Protein AF-A0A939DRD5-F1 (afdb_monomer_lite)

Sequence (124 aa):
MTVLNETKLAMGRKGKRHAELGSASFTSTSIIRESANLATRQGDKWVYQRKPRKCPECGSNKIADILYGLVNYSGAQQDHAAGKIAIGGCDVMDAWEGNLERTWSCAVCGVDLFRKGRSPWGGE

Organism: NCBI:txid751969

Radius of gyration: 26.08 Å; chains: 1; bounding box: 73×41×58 Å

Foldseek 3Di:
DDDDDDDDDDDDDDDDDDDDPDPPPDDDPDPDPPPQAPQDDPDPAGEHQDQHCADPPPRDRLKAFEDEADDPCVVCVVCVVVSNHDHPYHDQPVQDDQQWGQTIAHSPPRGTHTHRHHPPVDDD

pLDDT: mean 74.08, std 19.59, range [39.75, 95.44]

Secondary structure (DSSP, 8-state):
---------------------------------GGG---EEETTEEEESS--SS-TTT--S-EEEEEES---HHHHHHHHHTTSEEEEES-SGGGEETTEEEEEEETTT--EEEEE---TT---

Structure (mmCIF, N/CA/C/O backbone):
data_AF-A0A939DRD5-F1
#
_entry.id   AF-A0A939DRD5-F1
#
loop_
_atom_site.group_PDB
_atom_site.id
_atom_site.type_symbol
_atom_site.label_atom_id
_atom_site.label_alt_id
_atom_site.label_comp_id
_atom_site.label_asym_id
_atom_site.label_entity_id
_atom_site.label_seq_id
_atom_site.pdbx_PDB_ins_code
_atom_site.Cartn_x
_atom_site.Cartn_y
_atom_site.Cartn_z
_atom_site.occupancy
_atom_site.B_iso_or_equiv
_atom_site.auth_seq_id
_atom_site.auth_comp_id
_atom_site.auth_asym_id
_atom_site.auth_atom_id
_atom_site.pdbx_PDB_model_num
ATOM 1 N N . MET A 1 1 ? -62.646 18.604 -2.223 1.00 43.09 1 MET A N 1
ATOM 2 C CA . MET A 1 1 ? -62.950 17.710 -1.088 1.00 43.09 1 MET A CA 1
ATOM 3 C C . MET A 1 1 ? -61.917 17.976 -0.013 1.00 43.09 1 MET A C 1
ATOM 5 O O . MET A 1 1 ? -60.746 17.691 -0.206 1.00 43.09 1 MET A O 1
ATOM 9 N N . THR A 1 2 ? -62.354 18.652 1.039 1.00 46.00 2 THR A N 1
ATOM 10 C CA . THR A 1 2 ? -61.573 19.081 2.201 1.00 46.00 2 THR A CA 1
ATOM 11 C C . THR A 1 2 ? -61.672 17.987 3.252 1.00 46.00 2 THR A C 1
ATOM 13 O O . THR A 1 2 ? -62.793 17.657 3.622 1.00 46.00 2 THR A O 1
ATOM 16 N N . VAL A 1 3 ? -60.558 17.453 3.757 1.00 48.56 3 VAL A N 1
ATOM 17 C CA . VAL A 1 3 ? -60.545 16.776 5.064 1.00 48.56 3 VAL A CA 1
ATOM 18 C C . VAL A 1 3 ? -59.200 17.046 5.736 1.00 48.56 3 VAL A C 1
ATOM 20 O O . VAL A 1 3 ? -58.169 16.493 5.362 1.00 48.56 3 VAL A O 1
ATOM 23 N N . LEU A 1 4 ? -59.237 17.955 6.708 1.00 49.75 4 LEU A N 1
ATOM 24 C CA . LEU A 1 4 ? -58.266 18.073 7.790 1.00 49.75 4 LEU A CA 1
ATOM 25 C C . LEU A 1 4 ? -58.373 16.813 8.654 1.00 49.75 4 LEU A C 1
ATOM 27 O O . LEU A 1 4 ? -59.487 16.406 8.969 1.00 49.75 4 LEU A O 1
ATOM 31 N N . ASN A 1 5 ? -57.251 16.243 9.087 1.00 51.59 5 ASN A N 1
ATOM 32 C CA . ASN A 1 5 ? -57.252 15.316 10.215 1.00 51.59 5 ASN A CA 1
ATOM 33 C C . ASN A 1 5 ? -56.248 15.791 11.260 1.00 51.59 5 ASN A C 1
ATOM 35 O O . ASN A 1 5 ? -55.040 15.600 11.150 1.00 51.59 5 ASN A O 1
ATOM 39 N N . GLU A 1 6 ? -56.810 16.427 12.280 1.00 51.59 6 GLU A N 1
ATOM 40 C CA . GLU A 1 6 ? -56.216 16.578 13.595 1.00 51.59 6 GLU A CA 1
ATOM 41 C C . GLU A 1 6 ? -56.337 15.240 14.338 1.00 51.59 6 GLU A C 1
ATOM 43 O O . GLU A 1 6 ? -57.380 14.588 14.297 1.00 51.59 6 GLU A O 1
ATOM 48 N N . THR A 1 7 ? -55.312 14.842 15.088 1.00 59.12 7 THR A N 1
ATOM 49 C CA . THR A 1 7 ? -55.512 13.940 16.228 1.00 59.12 7 THR A CA 1
ATOM 50 C C . THR A 1 7 ? -54.672 14.390 17.416 1.00 59.12 7 THR A C 1
ATOM 52 O O . THR A 1 7 ? -53.501 14.744 17.315 1.00 59.12 7 THR A O 1
ATOM 55 N N . LYS A 1 8 ? -55.380 14.447 18.540 1.00 48.94 8 LYS A N 1
ATOM 56 C CA . LYS A 1 8 ? -55.071 15.048 19.833 1.00 48.94 8 LYS A CA 1
ATOM 57 C C . LYS A 1 8 ? -54.306 14.096 20.764 1.00 48.94 8 LYS A C 1
ATOM 59 O O . LYS A 1 8 ? -54.521 12.895 20.720 1.00 48.94 8 LYS A O 1
ATOM 64 N N . LEU A 1 9 ? -53.604 14.727 21.715 1.00 47.75 9 LEU A N 1
ATOM 65 C CA . LEU A 1 9 ? -53.379 14.349 23.125 1.00 47.75 9 LEU A CA 1
ATOM 66 C C . LEU A 1 9 ? -52.741 12.986 23.465 1.00 47.75 9 LEU A C 1
ATOM 68 O O . LEU A 1 9 ? -53.356 11.945 23.288 1.00 47.75 9 LEU A O 1
ATOM 72 N N . ALA A 1 10 ? -51.664 13.034 24.261 1.00 51.59 10 ALA A N 1
ATOM 73 C CA . ALA A 1 10 ? -51.733 12.617 25.671 1.00 51.59 10 ALA A CA 1
ATOM 74 C C . ALA A 1 10 ? -50.495 13.067 26.471 1.00 51.59 10 ALA A C 1
ATOM 76 O O . ALA A 1 10 ? -49.352 12.839 26.086 1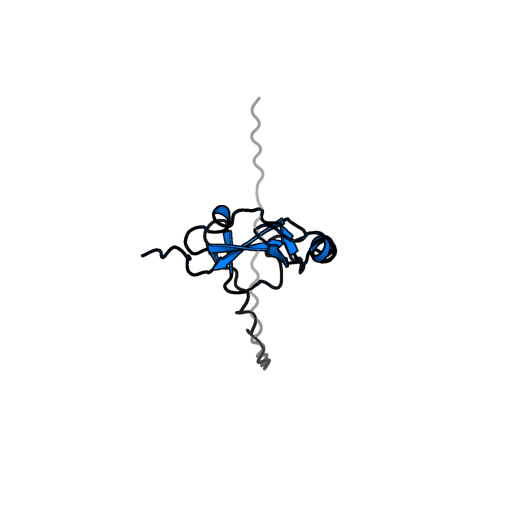.00 51.59 10 ALA A O 1
ATOM 77 N N . MET A 1 11 ? -50.754 13.690 27.621 1.00 41.91 11 MET A N 1
ATOM 78 C CA . MET A 1 11 ? -49.786 13.976 28.680 1.00 41.91 11 MET A CA 1
ATOM 79 C C . MET A 1 11 ? -49.452 12.690 29.458 1.00 41.91 11 MET A C 1
ATOM 81 O O . MET A 1 11 ? -50.346 11.893 29.736 1.00 41.91 11 MET A O 1
ATOM 85 N N . GLY A 1 12 ? -48.200 12.530 29.900 1.00 43.38 12 GLY A N 1
ATOM 86 C CA . GLY A 1 12 ? -47.745 11.415 30.743 1.00 43.38 12 GLY A CA 1
ATOM 87 C C . GLY A 1 12 ? -46.709 11.870 31.776 1.00 43.38 12 GLY A C 1
ATOM 88 O O . GLY A 1 12 ? -45.852 12.690 31.481 1.00 43.38 12 GLY A O 1
ATOM 89 N N . ARG A 1 13 ? -46.847 11.400 33.018 1.00 48.97 13 ARG A N 1
ATOM 90 C CA . ARG A 1 13 ? -46.391 12.028 34.272 1.00 48.97 13 ARG A CA 1
ATOM 91 C C . ARG A 1 13 ? -44.929 11.751 34.672 1.00 48.97 13 ARG A C 1
ATOM 93 O O . ARG A 1 13 ? -44.392 10.680 34.434 1.00 48.97 13 ARG A O 1
ATOM 100 N N . LYS A 1 14 ? -44.389 12.731 35.412 1.00 44.47 14 LYS A N 1
ATOM 101 C CA . LYS A 1 14 ? -43.382 12.697 36.499 1.00 44.47 14 LYS A CA 1
ATOM 102 C C . LYS A 1 14 ? -42.826 11.323 36.922 1.00 44.47 14 LYS A C 1
ATOM 104 O O . LYS A 1 14 ? -43.575 10.458 37.362 1.00 44.47 14 LYS A O 1
ATOM 109 N N . GLY A 1 15 ? -41.498 11.261 37.047 1.00 43.06 15 GLY A N 1
ATOM 110 C CA . GLY A 1 15 ? -40.792 10.273 37.866 1.00 43.06 15 GLY A CA 1
ATOM 111 C C . GLY A 1 15 ? -39.396 10.750 38.278 1.00 43.06 15 GLY A C 1
ATOM 112 O O . GLY A 1 15 ? -38.418 10.431 37.616 1.00 43.06 15 GLY A O 1
ATOM 113 N N . LYS A 1 16 ? -39.302 11.511 39.379 1.00 46.75 16 LYS A N 1
ATOM 114 C CA . LYS A 1 16 ? -38.054 11.693 40.144 1.00 46.75 16 LYS A CA 1
ATOM 115 C C . LYS A 1 16 ? -37.763 10.397 40.896 1.00 46.75 16 LYS A C 1
ATOM 117 O O . LYS A 1 16 ? -38.615 9.996 41.683 1.00 46.75 16 LYS A O 1
ATOM 122 N N . ARG A 1 17 ? -36.562 9.829 40.762 1.00 50.22 17 ARG A N 1
ATOM 123 C CA . ARG A 1 17 ? -35.923 9.026 41.819 1.00 50.22 17 ARG A CA 1
ATOM 124 C C . ARG A 1 17 ? -34.417 9.280 41.813 1.00 50.22 17 ARG A C 1
ATOM 126 O O . ARG A 1 17 ? -33.751 9.064 40.810 1.00 50.22 17 ARG A O 1
ATOM 133 N N . HIS A 1 18 ? -33.946 9.797 42.944 1.00 39.75 18 HIS A N 1
ATOM 134 C CA . HIS A 1 18 ? -32.552 9.810 43.369 1.00 39.75 18 HIS A CA 1
ATOM 135 C C . HIS A 1 18 ? -32.192 8.420 43.906 1.00 39.75 18 HIS A C 1
ATOM 137 O O . HIS A 1 18 ? -33.008 7.850 44.626 1.00 39.75 18 HIS A O 1
ATOM 143 N N . ALA A 1 19 ? -31.000 7.932 43.564 1.00 40.91 19 ALA A N 1
ATOM 144 C CA . ALA A 1 19 ? -30.207 6.854 44.181 1.00 40.91 19 ALA A CA 1
ATOM 145 C C . ALA A 1 19 ? -29.177 6.449 43.108 1.00 40.91 19 ALA A C 1
ATOM 147 O O . ALA A 1 19 ? -29.541 6.361 41.943 1.00 40.91 19 ALA A O 1
ATOM 148 N N . GLU A 1 20 ? -27.889 6.238 43.324 1.00 45.69 20 GLU A N 1
ATOM 149 C CA . GLU A 1 20 ? -27.042 6.135 44.502 1.00 45.69 20 GLU A CA 1
ATOM 150 C C . GLU A 1 20 ? -25.618 6.436 44.005 1.00 45.69 20 GLU A C 1
ATOM 152 O O . GLU A 1 20 ? -25.226 6.018 42.913 1.00 45.69 20 GLU A O 1
ATOM 157 N N . LEU A 1 21 ? -24.843 7.171 44.802 1.00 44.25 21 LEU A N 1
ATOM 158 C CA . LEU A 1 21 ? -23.403 7.327 44.616 1.00 44.25 21 LEU A CA 1
ATOM 159 C C . LEU A 1 21 ? -22.728 6.017 45.035 1.00 44.25 21 LEU A C 1
ATOM 161 O O . LEU A 1 21 ? -22.331 5.847 46.183 1.00 44.25 21 LEU A O 1
ATOM 165 N N . GLY A 1 22 ? -22.628 5.083 44.091 1.00 42.53 22 GLY A N 1
ATOM 166 C CA . GLY A 1 22 ? -21.774 3.907 44.202 1.00 42.53 22 GLY A CA 1
ATOM 167 C C . GLY A 1 22 ? -20.339 4.275 43.843 1.00 42.53 22 GLY A C 1
ATOM 168 O O . GLY A 1 22 ? -19.991 4.393 42.670 1.00 42.53 22 GLY A O 1
ATOM 169 N N . SER A 1 23 ? -19.502 4.459 44.861 1.00 55.00 23 SER A N 1
ATOM 170 C CA . SER A 1 23 ? -18.049 4.558 44.745 1.00 55.00 23 SER A CA 1
ATOM 171 C C . SER A 1 23 ? -17.466 3.222 44.270 1.00 55.00 23 SER A C 1
ATOM 173 O O . SER A 1 23 ? -17.103 2.367 45.077 1.00 55.00 23 SER A O 1
ATOM 175 N N . ALA A 1 24 ? -17.377 3.032 42.957 1.00 44.12 24 ALA A N 1
ATOM 176 C CA . ALA A 1 24 ? -16.571 1.973 42.369 1.00 44.12 24 ALA A CA 1
ATOM 177 C C . ALA A 1 24 ? -15.155 2.504 42.119 1.00 44.12 24 ALA A C 1
ATOM 179 O O . ALA A 1 24 ? -14.846 3.064 41.068 1.00 44.12 24 ALA A O 1
ATOM 180 N N . SER A 1 25 ? -14.285 2.314 43.110 1.00 47.50 25 SER A N 1
ATOM 181 C CA . SER A 1 25 ? -12.838 2.344 42.921 1.00 47.50 25 SER A CA 1
ATOM 182 C C . SER A 1 25 ? -12.443 1.140 42.066 1.00 47.50 25 SER A C 1
ATOM 184 O O . SER A 1 25 ? -12.147 0.071 42.589 1.00 47.50 25 SER A O 1
ATOM 186 N N . PHE A 1 26 ? -12.469 1.301 40.744 1.00 46.84 26 PHE A N 1
ATOM 187 C CA . PHE A 1 26 ? -11.795 0.390 39.825 1.00 46.84 26 PHE A CA 1
ATOM 188 C C . PHE A 1 26 ? -10.472 1.026 39.409 1.00 46.84 26 PHE A C 1
ATOM 190 O O . PHE A 1 26 ? -10.393 1.876 38.524 1.00 46.84 26 PHE A O 1
ATOM 197 N N . THR A 1 27 ? -9.414 0.608 40.092 1.00 56.09 27 THR A N 1
ATOM 198 C CA . THR A 1 27 ? -8.047 0.721 39.606 1.00 56.09 27 THR A CA 1
ATOM 199 C C . THR A 1 27 ? -7.929 -0.106 38.329 1.00 56.09 27 THR A C 1
ATOM 201 O O . THR A 1 27 ? -7.901 -1.331 38.363 1.00 56.09 27 THR A O 1
ATOM 204 N N . SER A 1 28 ? -7.850 0.551 37.175 1.00 47.66 28 SER A N 1
ATOM 205 C CA . SER A 1 28 ? -7.279 -0.093 35.995 1.00 47.66 28 SER A CA 1
ATOM 206 C C . SER A 1 28 ? -6.530 0.926 35.155 1.00 47.66 28 SER A C 1
ATOM 208 O O . SER A 1 28 ? -7.067 1.624 34.297 1.00 47.66 28 SER A O 1
ATOM 210 N N . THR A 1 29 ? -5.241 1.011 35.444 1.00 49.53 29 THR A N 1
ATOM 211 C CA . THR A 1 29 ? -4.201 1.630 34.632 1.00 49.53 29 THR A CA 1
ATOM 212 C C . THR A 1 29 ? -4.125 0.905 33.281 1.00 49.53 29 THR A C 1
ATOM 214 O O . THR A 1 29 ? -3.288 0.033 33.077 1.00 49.53 29 THR A O 1
ATOM 217 N N . SER A 1 30 ? -5.038 1.198 32.350 1.00 48.88 30 SER A N 1
ATOM 218 C CA . SER A 1 30 ? -4.975 0.665 30.973 1.00 48.88 30 SER A CA 1
ATOM 219 C C . SER A 1 30 ? -5.730 1.495 29.915 1.00 48.88 30 SER A C 1
ATOM 221 O O . SER A 1 30 ? -6.043 1.009 28.834 1.00 48.88 30 SER A O 1
ATOM 223 N N . ILE A 1 31 ? -5.957 2.783 30.174 1.00 52.94 31 ILE A N 1
ATOM 224 C CA . ILE A 1 31 ? -6.522 3.777 29.239 1.00 52.94 31 ILE A CA 1
ATOM 225 C C . ILE A 1 31 ? -5.355 4.766 29.008 1.00 52.94 31 ILE A C 1
ATOM 227 O O . ILE A 1 31 ? -4.934 5.392 29.969 1.00 52.94 31 ILE A O 1
ATOM 231 N N . ILE A 1 32 ? -4.640 4.941 27.888 1.00 51.09 32 ILE A N 1
ATOM 232 C CA . ILE A 1 32 ? -4.851 4.781 26.444 1.00 51.09 32 ILE A CA 1
ATOM 233 C C . ILE A 1 32 ? -3.458 4.503 25.829 1.00 51.09 32 ILE A C 1
ATOM 235 O O . ILE A 1 32 ? -2.578 5.359 25.898 1.00 51.09 32 ILE A O 1
ATOM 239 N N . ARG A 1 33 ? -3.220 3.341 25.205 1.00 46.09 33 ARG A N 1
ATOM 240 C CA . ARG A 1 33 ? -2.099 3.148 24.245 1.00 46.09 33 ARG A CA 1
ATOM 241 C C . ARG A 1 33 ? -2.591 3.069 22.791 1.00 46.09 33 ARG A C 1
ATOM 243 O O . ARG A 1 33 ? -1.831 2.732 21.889 1.00 46.09 33 ARG A O 1
ATOM 250 N N . GLU A 1 34 ? -3.844 3.452 22.555 1.00 47.22 34 GLU A N 1
ATOM 251 C CA . GLU A 1 34 ? -4.502 3.502 21.241 1.00 47.22 34 GLU A CA 1
ATOM 252 C C . GLU A 1 34 ? -4.071 4.721 20.392 1.00 47.22 34 GLU A C 1
ATOM 254 O O . GLU A 1 34 ? -4.631 5.000 19.340 1.00 47.22 34 GLU A O 1
ATOM 259 N N . SER A 1 35 ? -3.083 5.502 20.829 1.00 48.16 35 SER A N 1
ATOM 260 C CA . SER A 1 35 ? -2.793 6.820 20.243 1.00 48.16 35 SER A CA 1
ATOM 261 C C . SER A 1 35 ? -1.954 6.776 18.957 1.00 48.16 35 SER A C 1
ATOM 263 O O . SER A 1 35 ? -1.715 7.811 18.343 1.00 48.16 35 SER A O 1
ATOM 265 N N . ALA A 1 36 ? -1.483 5.601 18.527 1.00 49.66 36 ALA A N 1
ATOM 266 C CA . ALA A 1 36 ? -0.598 5.474 17.362 1.00 49.66 36 ALA A CA 1
ATOM 267 C C . ALA A 1 36 ? -1.333 5.331 16.011 1.00 49.66 36 ALA A C 1
ATOM 269 O O . ALA A 1 36 ? -0.676 5.325 14.973 1.00 49.66 36 ALA A O 1
ATOM 270 N N . ASN A 1 37 ? -2.667 5.213 16.019 1.00 52.94 37 ASN A N 1
ATOM 271 C CA . ASN A 1 37 ? -3.500 4.946 14.836 1.00 52.94 37 ASN A CA 1
ATOM 272 C C . ASN A 1 37 ? -4.565 6.024 14.564 1.00 52.94 37 ASN A C 1
ATOM 274 O O . ASN A 1 37 ? -5.462 5.770 13.762 1.00 52.94 37 ASN A O 1
ATOM 278 N N . LEU A 1 38 ? -4.512 7.203 15.203 1.00 56.38 38 LEU A N 1
ATOM 279 C CA . LEU A 1 38 ? -5.490 8.257 14.914 1.00 56.38 38 LEU A CA 1
ATOM 280 C C . LEU A 1 38 ? -5.319 8.754 13.474 1.00 56.38 38 LEU A C 1
ATOM 282 O O . LEU A 1 38 ? -4.463 9.586 13.173 1.00 56.38 38 LEU A O 1
ATOM 286 N N . ALA A 1 39 ? -6.156 8.214 12.593 1.00 60.94 39 ALA A N 1
ATOM 287 C CA . ALA A 1 39 ? -6.403 8.738 11.268 1.00 60.94 39 ALA A CA 1
ATOM 288 C C . ALA A 1 39 ? -6.820 10.198 11.430 1.00 60.94 39 ALA A C 1
ATOM 290 O O . ALA A 1 39 ? -7.858 10.488 12.025 1.00 60.94 39 ALA A O 1
ATOM 291 N N . THR A 1 40 ? -6.010 11.129 10.943 1.00 64.69 40 THR A N 1
ATOM 292 C CA . THR A 1 40 ? -6.469 12.511 10.827 1.00 64.69 40 THR A CA 1
ATOM 293 C C . THR A 1 40 ? -7.121 12.606 9.456 1.00 64.69 40 THR A C 1
ATOM 295 O O . THR A 1 40 ? -6.424 12.478 8.451 1.00 64.69 40 THR A O 1
ATOM 298 N N . ARG A 1 41 ? -8.448 12.774 9.374 1.00 67.38 41 ARG A N 1
ATOM 299 C CA . ARG A 1 41 ? -9.064 13.148 8.091 1.00 67.38 41 ARG A CA 1
ATOM 300 C C . ARG A 1 41 ? -8.582 14.550 7.738 1.00 67.38 41 ARG A C 1
ATOM 302 O O . ARG A 1 41 ? -8.887 15.501 8.452 1.00 67.38 41 ARG A O 1
ATOM 309 N N . GLN A 1 42 ? -7.812 14.673 6.664 1.00 70.12 42 GLN A N 1
ATOM 310 C CA . GLN A 1 42 ? -7.534 15.959 6.028 1.00 70.12 42 GLN A CA 1
ATOM 311 C C . GLN A 1 42 ? -8.450 16.041 4.807 1.00 70.12 42 GLN A C 1
ATOM 313 O O . GLN A 1 42 ? -8.157 15.459 3.765 1.00 70.12 42 GLN A O 1
ATOM 318 N N . GLY A 1 43 ? -9.618 16.666 4.982 1.00 78.50 43 GLY A N 1
ATOM 319 C CA . GLY A 1 43 ? -10.689 16.651 3.982 1.00 78.50 43 GLY A CA 1
ATOM 320 C C . GLY A 1 43 ? -11.271 15.247 3.776 1.00 78.50 43 GLY A C 1
ATOM 321 O O . GLY A 1 43 ? -11.707 14.591 4.730 1.00 78.50 43 GLY A O 1
ATOM 322 N N . ASP A 1 44 ? -11.245 14.775 2.531 1.00 83.19 44 ASP A N 1
ATOM 323 C CA . ASP A 1 44 ? -11.775 13.465 2.121 1.00 83.19 44 ASP A CA 1
ATOM 324 C C . ASP A 1 44 ? -10.737 12.336 2.138 1.00 83.19 44 ASP A C 1
ATOM 326 O O . ASP A 1 44 ? -11.030 11.213 1.737 1.00 83.19 44 ASP A O 1
ATOM 330 N N . LYS A 1 45 ? -9.526 12.605 2.641 1.00 87.56 45 LYS A N 1
ATOM 331 C CA . LYS A 1 45 ? -8.424 11.635 2.668 1.00 87.56 45 LYS A CA 1
ATOM 332 C C . LYS A 1 45 ? -8.129 11.116 4.068 1.00 87.56 45 LYS A C 1
ATOM 334 O O . LYS A 1 45 ? -8.102 11.867 5.048 1.00 87.56 45 LYS A O 1
ATOM 339 N N . TRP A 1 46 ? -7.821 9.823 4.142 1.00 91.75 46 TRP A N 1
ATOM 340 C CA . TRP A 1 46 ? -7.355 9.154 5.353 1.00 91.75 46 TRP A CA 1
ATOM 341 C C . TRP A 1 46 ? -5.836 9.293 5.490 1.00 91.75 46 TRP A C 1
ATOM 343 O O . TRP A 1 46 ? -5.087 8.646 4.759 1.00 91.75 46 TRP A O 1
ATOM 353 N N . VAL A 1 47 ? -5.380 10.131 6.427 1.00 91.75 47 VAL A N 1
ATOM 354 C CA . VAL A 1 47 ? -3.955 10.443 6.612 1.00 91.75 47 VAL A CA 1
ATOM 355 C C . VAL A 1 47 ? -3.410 9.844 7.904 1.00 91.75 47 VAL A C 1
ATOM 357 O O . VAL A 1 47 ? -3.989 10.010 8.982 1.00 91.75 47 VAL A O 1
ATOM 360 N N . TYR A 1 48 ? -2.242 9.208 7.804 1.00 91.88 48 TYR A N 1
ATOM 361 C CA . TYR A 1 48 ? -1.542 8.576 8.916 1.00 91.88 48 TYR A CA 1
ATOM 362 C C . TYR A 1 48 ? -0.048 8.905 8.927 1.00 91.88 48 TYR A C 1
ATOM 364 O O . TYR A 1 48 ? 0.587 9.094 7.897 1.00 91.88 48 TYR A O 1
ATOM 372 N N . GLN A 1 49 ? 0.551 8.906 10.117 1.00 89.56 49 GLN A N 1
ATOM 373 C CA . GLN A 1 49 ? 2.010 8.992 10.276 1.00 89.56 49 GLN A CA 1
ATOM 374 C C . GLN A 1 49 ? 2.705 7.642 10.041 1.00 89.56 49 GLN A C 1
ATOM 376 O O . GLN A 1 49 ? 3.876 7.577 9.677 1.00 89.56 49 GLN A O 1
ATOM 381 N N . ARG A 1 50 ? 1.994 6.541 10.298 1.00 90.88 50 ARG A N 1
ATOM 382 C CA . ARG A 1 50 ? 2.487 5.161 10.216 1.00 90.88 50 ARG A CA 1
ATOM 383 C C . ARG A 1 50 ? 1.417 4.280 9.587 1.00 90.88 50 ARG A C 1
ATOM 385 O O . ARG A 1 50 ? 0.243 4.634 9.624 1.00 90.88 50 ARG A O 1
ATOM 392 N N . LYS A 1 51 ? 1.824 3.121 9.066 1.00 92.19 51 LYS A N 1
ATOM 393 C CA . LYS A 1 51 ? 0.905 2.166 8.441 1.00 92.19 51 LYS A CA 1
ATOM 394 C C . LYS A 1 51 ? -0.198 1.762 9.433 1.00 92.19 51 LYS A C 1
ATOM 396 O O . LYS A 1 51 ? 0.136 1.228 10.499 1.00 92.19 51 LYS A O 1
ATOM 401 N N . PRO A 1 52 ? -1.482 1.990 9.111 1.00 92.81 52 PRO A N 1
ATOM 402 C CA . PRO A 1 52 ? -2.568 1.615 10.000 1.00 92.81 52 PRO A CA 1
ATOM 403 C C . PRO A 1 52 ? -2.701 0.094 10.082 1.00 92.81 52 PRO A C 1
ATOM 405 O O . PRO A 1 52 ? -2.451 -0.637 9.123 1.00 92.81 52 PRO A O 1
ATOM 408 N N . ARG A 1 53 ? -3.119 -0.398 11.251 1.00 92.81 53 ARG A N 1
ATOM 409 C CA . ARG A 1 53 ? -3.369 -1.836 11.470 1.00 92.81 53 ARG A CA 1
ATOM 410 C C . ARG A 1 53 ? -4.719 -2.303 10.923 1.00 92.81 53 ARG A C 1
ATOM 412 O O . ARG A 1 53 ? -4.896 -3.499 10.709 1.00 92.81 53 ARG A O 1
ATOM 419 N N . LYS A 1 54 ? -5.669 -1.380 10.760 1.00 94.19 54 LYS A N 1
ATOM 420 C CA . LYS A 1 54 ? -7.038 -1.644 10.309 1.00 94.19 54 LYS A CA 1
ATOM 421 C C . LYS A 1 54 ? -7.484 -0.572 9.322 1.00 94.19 54 LYS A C 1
ATOM 423 O O . LYS A 1 54 ? -7.103 0.589 9.460 1.00 94.19 54 LYS A O 1
ATOM 428 N N . CYS A 1 55 ? -8.301 -0.972 8.358 1.00 92.88 55 CYS A N 1
ATOM 429 C CA . CYS A 1 55 ? -8.932 -0.077 7.403 1.00 92.88 55 CYS A CA 1
ATOM 430 C C . CYS A 1 55 ? -10.029 0.747 8.100 1.00 92.88 55 CYS A C 1
ATOM 432 O O . CYS A 1 55 ? -10.867 0.148 8.779 1.00 92.88 55 CYS A O 1
ATOM 434 N N . PRO A 1 56 ? -10.064 2.079 7.924 1.00 90.69 56 PRO A N 1
ATOM 435 C CA . PRO A 1 56 ? -11.109 2.923 8.502 1.00 90.69 56 PRO A CA 1
ATOM 436 C C . PRO A 1 56 ? -12.484 2.732 7.838 1.00 90.69 56 PRO A C 1
ATOM 438 O O . PRO A 1 56 ? -13.491 2.928 8.504 1.00 90.69 56 PRO A O 1
ATOM 441 N N . GLU A 1 57 ? -12.532 2.315 6.567 1.00 91.50 57 GLU A N 1
ATOM 442 C CA . GLU A 1 57 ? -13.787 2.127 5.818 1.00 91.50 57 GLU A CA 1
ATOM 443 C C . GLU A 1 57 ? -14.456 0.778 6.108 1.00 91.50 57 GLU A C 1
ATOM 445 O O . GLU A 1 57 ? -15.634 0.711 6.437 1.00 91.50 57 GLU A O 1
ATOM 450 N N . CYS A 1 58 ? -13.706 -0.325 5.994 1.00 92.94 58 CYS A N 1
ATOM 451 C CA . CYS A 1 58 ? -14.270 -1.679 6.093 1.00 92.94 58 CYS A CA 1
ATOM 452 C C . CYS A 1 58 ? -13.841 -2.460 7.346 1.00 92.94 58 CYS A C 1
ATOM 454 O O . CYS A 1 58 ? -14.275 -3.593 7.541 1.00 92.94 58 CYS A O 1
ATOM 456 N N . GLY A 1 59 ? -12.940 -1.920 8.173 1.00 92.62 59 GLY A N 1
ATOM 457 C CA . GLY A 1 59 ? -12.436 -2.594 9.378 1.00 92.62 59 GLY A CA 1
ATOM 458 C C . GLY A 1 59 ? -11.454 -3.752 9.136 1.00 92.62 59 GLY A C 1
ATOM 459 O O . GLY A 1 59 ? -10.942 -4.326 10.099 1.00 92.62 59 GLY A O 1
ATOM 460 N N . SER A 1 60 ? -11.151 -4.091 7.877 1.00 93.69 60 SER A N 1
ATOM 461 C CA . SER A 1 60 ? -10.208 -5.159 7.514 1.00 93.69 60 SER A CA 1
ATOM 462 C C . SER A 1 60 ? -8.790 -4.892 8.030 1.00 93.69 60 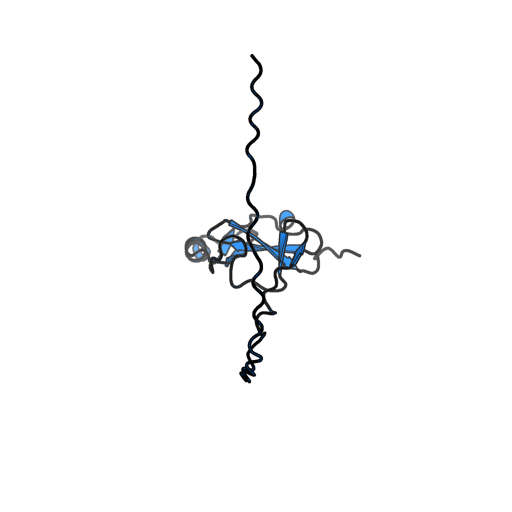SER A C 1
ATOM 464 O O . SER A 1 60 ? -8.332 -3.752 8.073 1.00 93.69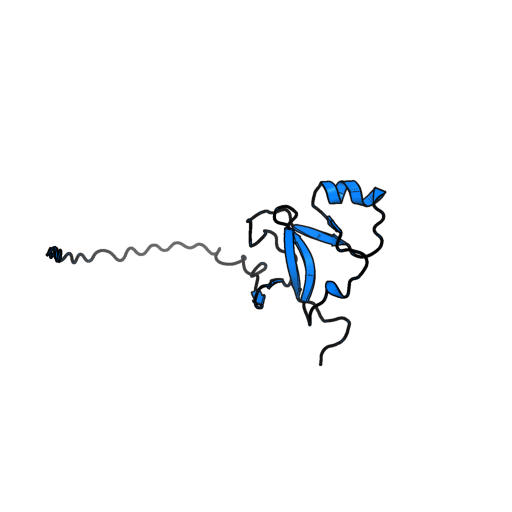 60 SER A O 1
ATOM 466 N N . ASN A 1 61 ? -8.057 -5.954 8.366 1.00 93.94 61 ASN A N 1
ATOM 467 C CA . ASN A 1 61 ? -6.637 -5.912 8.733 1.00 93.94 61 ASN A CA 1
ATOM 468 C C . ASN A 1 61 ? -5.686 -6.090 7.530 1.00 93.94 61 ASN A C 1
ATOM 470 O O . ASN A 1 61 ? -4.467 -6.093 7.704 1.00 93.94 61 ASN A O 1
ATOM 474 N N . LYS A 1 62 ? -6.224 -6.243 6.313 1.00 93.88 62 LYS A N 1
ATOM 475 C CA . LYS A 1 62 ? -5.443 -6.415 5.081 1.00 93.88 62 LYS A CA 1
ATOM 476 C C . LYS A 1 62 ? -5.123 -5.063 4.442 1.00 93.88 62 LYS A C 1
ATOM 478 O O . LYS A 1 62 ? -5.851 -4.589 3.567 1.00 93.88 62 LYS A O 1
ATOM 483 N N . ILE A 1 63 ? -4.048 -4.436 4.916 1.00 95.44 63 ILE A N 1
ATOM 484 C CA . ILE A 1 63 ? -3.514 -3.185 4.361 1.00 95.44 63 ILE A CA 1
ATOM 485 C C . ILE A 1 63 ? -2.255 -3.489 3.546 1.00 95.44 63 ILE A C 1
ATOM 487 O O . ILE A 1 63 ? -1.224 -3.877 4.104 1.00 95.44 63 ILE A O 1
ATOM 491 N N . ALA A 1 64 ? -2.353 -3.298 2.235 1.00 95.25 64 ALA A N 1
ATOM 492 C CA . ALA A 1 64 ? -1.288 -3.535 1.279 1.00 95.25 64 ALA A CA 1
ATOM 493 C C . ALA A 1 64 ? -0.363 -2.316 1.152 1.00 95.25 64 ALA A C 1
ATOM 495 O O . ALA A 1 64 ? -0.819 -1.174 1.250 1.00 95.25 64 ALA A O 1
ATOM 496 N N . ASP A 1 65 ? 0.930 -2.557 0.931 1.00 94.12 65 ASP A N 1
ATOM 497 C CA . ASP A 1 65 ? 1.872 -1.512 0.515 1.00 94.12 65 ASP A CA 1
ATOM 498 C C . ASP A 1 65 ? 1.757 -1.284 -0.991 1.00 94.12 65 ASP A C 1
ATOM 500 O O . ASP A 1 65 ? 1.734 -2.240 -1.768 1.00 94.12 65 ASP A O 1
ATOM 504 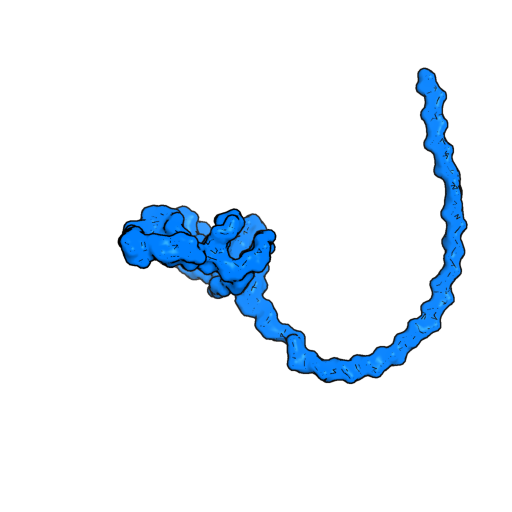N N . ILE A 1 66 ? 1.665 -0.026 -1.413 1.00 92.81 66 ILE A N 1
ATOM 505 C CA . ILE A 1 66 ? 1.604 0.295 -2.834 1.00 92.81 66 ILE A CA 1
ATOM 506 C C . ILE A 1 66 ? 3.029 0.328 -3.382 1.00 92.81 66 ILE A C 1
ATOM 508 O O . ILE A 1 66 ? 3.869 1.100 -2.922 1.00 92.81 66 ILE A O 1
ATOM 512 N N . LEU A 1 67 ? 3.294 -0.519 -4.371 1.00 90.94 67 LEU A N 1
ATOM 513 C CA . LEU A 1 67 ? 4.527 -0.511 -5.142 1.00 90.94 67 LEU A CA 1
ATOM 514 C C . LEU A 1 67 ? 4.299 0.252 -6.442 1.00 90.94 67 LEU A C 1
ATOM 516 O O . LEU A 1 67 ? 3.409 -0.086 -7.225 1.00 90.94 67 LEU A O 1
ATOM 520 N N . TYR A 1 68 ? 5.134 1.259 -6.661 1.00 89.31 68 TYR A N 1
ATOM 521 C CA . TYR A 1 68 ? 5.178 2.036 -7.893 1.00 89.31 68 TYR A CA 1
ATOM 522 C C . TYR A 1 68 ? 6.402 1.651 -8.728 1.00 89.31 68 TYR A C 1
ATOM 524 O O . TYR A 1 68 ? 7.394 1.134 -8.207 1.00 89.31 68 TYR A O 1
ATOM 532 N N . GLY A 1 69 ? 6.332 1.935 -10.025 1.00 88.00 69 GLY A N 1
ATOM 533 C CA . GLY A 1 69 ? 7.385 1.663 -10.994 1.00 88.00 69 GLY A CA 1
ATOM 534 C C . GLY A 1 69 ? 7.280 0.279 -11.634 1.00 88.00 69 GLY A C 1
ATOM 535 O O . GLY A 1 69 ? 6.228 -0.365 -11.639 1.00 88.00 69 GLY A O 1
ATOM 536 N N . LEU A 1 70 ? 8.392 -0.180 -12.210 1.00 86.62 70 LEU A N 1
ATOM 537 C CA . LEU A 1 70 ? 8.461 -1.474 -12.883 1.00 86.62 70 LEU A CA 1
ATOM 538 C C . LEU A 1 70 ? 8.705 -2.589 -11.861 1.00 86.62 70 LEU A C 1
ATOM 540 O O . LEU A 1 70 ? 9.840 -2.899 -11.497 1.00 86.62 70 LEU A O 1
ATOM 544 N N . VAL A 1 71 ? 7.620 -3.193 -11.388 1.00 85.00 71 VAL A N 1
ATOM 545 C CA . VAL A 1 71 ? 7.684 -4.314 -10.448 1.00 85.00 71 VAL A CA 1
ATOM 546 C C . VAL A 1 71 ? 8.040 -5.596 -11.201 1.00 85.00 71 VAL A C 1
ATOM 548 O O . VAL A 1 71 ? 7.394 -5.946 -12.189 1.00 85.00 71 VAL A O 1
ATOM 551 N N . ASN A 1 72 ? 9.030 -6.345 -10.707 1.00 87.88 72 ASN A N 1
ATOM 552 C CA . ASN A 1 72 ? 9.269 -7.707 -11.179 1.00 87.88 72 ASN A CA 1
ATOM 553 C C . ASN A 1 72 ? 8.111 -8.614 -10.732 1.00 87.88 72 ASN A C 1
ATOM 555 O O . ASN A 1 72 ? 8.108 -9.146 -9.618 1.00 87.88 72 ASN A O 1
ATOM 559 N N . TYR A 1 73 ? 7.110 -8.765 -11.600 1.00 83.25 73 TYR A N 1
ATOM 560 C CA . TYR A 1 73 ? 5.861 -9.434 -11.250 1.00 83.25 73 TYR A CA 1
ATOM 561 C C . TYR A 1 73 ? 6.062 -10.892 -10.830 1.00 83.25 73 TYR A C 1
ATOM 563 O O . TYR A 1 73 ? 5.365 -11.348 -9.932 1.00 83.25 73 TYR A O 1
ATOM 571 N N . SER A 1 74 ? 7.047 -11.609 -11.382 1.00 87.31 74 SER A N 1
ATOM 572 C CA . SER A 1 74 ? 7.274 -13.017 -11.021 1.00 87.31 74 SER A CA 1
ATOM 573 C C . SER A 1 74 ? 7.629 -13.201 -9.540 1.00 87.31 74 SER A C 1
ATOM 575 O O . SER A 1 74 ? 7.185 -14.165 -8.923 1.00 87.31 74 SER A O 1
ATOM 577 N N . GLY A 1 75 ? 8.358 -12.253 -8.942 1.00 87.81 75 GLY A N 1
ATOM 578 C CA . GLY A 1 75 ? 8.643 -12.244 -7.502 1.00 87.81 75 GLY A CA 1
ATOM 579 C C . GLY A 1 75 ? 7.509 -11.663 -6.652 1.00 87.81 75 GLY A C 1
ATOM 580 O O . GLY A 1 75 ? 7.349 -12.038 -5.496 1.00 87.81 75 GLY A O 1
ATOM 581 N N . ALA A 1 76 ? 6.704 -10.765 -7.221 1.00 86.19 76 ALA A N 1
ATOM 582 C CA . ALA A 1 76 ? 5.656 -10.027 -6.517 1.00 86.19 76 ALA A CA 1
ATOM 583 C C . ALA A 1 76 ? 4.271 -10.706 -6.571 1.00 86.19 76 ALA A C 1
ATOM 585 O O . ALA A 1 76 ? 3.384 -10.380 -5.785 1.00 86.19 76 ALA A O 1
ATOM 586 N N . GLN A 1 77 ? 4.057 -11.665 -7.474 1.00 89.88 77 GLN A N 1
ATOM 587 C CA . GLN A 1 77 ? 2.740 -12.238 -7.760 1.00 89.88 77 GLN A CA 1
ATOM 588 C C . GLN A 1 77 ? 2.075 -12.872 -6.532 1.00 89.88 77 GLN A C 1
ATOM 590 O O . GLN A 1 77 ? 0.880 -12.677 -6.312 1.00 89.88 77 GLN A O 1
ATOM 595 N N . GLN A 1 78 ? 2.837 -13.604 -5.715 1.00 90.31 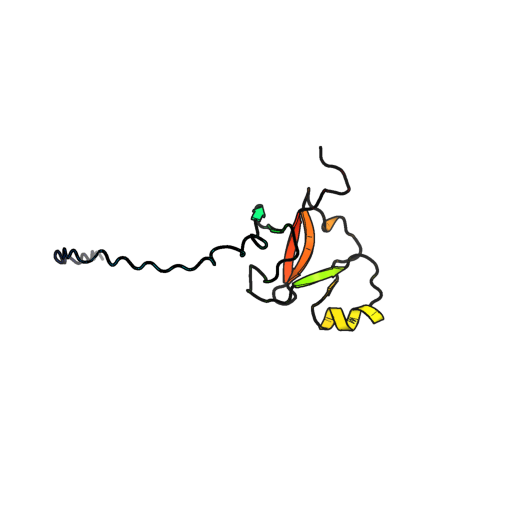78 GLN A N 1
ATOM 596 C CA . GLN A 1 78 ? 2.306 -14.242 -4.506 1.00 90.31 78 GLN A CA 1
ATOM 597 C C . GLN A 1 78 ? 1.873 -13.209 -3.463 1.00 90.31 78 GLN A C 1
ATOM 599 O O . GLN A 1 78 ? 0.797 -13.331 -2.880 1.00 90.31 78 GLN A O 1
ATOM 604 N N . ASP A 1 79 ? 2.677 -12.168 -3.254 1.00 89.69 79 ASP A N 1
ATOM 605 C CA . ASP A 1 79 ? 2.369 -11.111 -2.292 1.00 89.69 79 ASP A CA 1
ATOM 606 C C . ASP A 1 79 ? 1.219 -10.219 -2.766 1.00 89.69 79 ASP A C 1
ATOM 608 O O . ASP A 1 79 ? 0.411 -9.770 -1.949 1.00 89.69 79 ASP A O 1
ATOM 612 N N . HIS A 1 80 ? 1.097 -10.015 -4.079 1.00 90.00 80 HIS A N 1
ATOM 613 C CA . HIS A 1 80 ? -0.040 -9.331 -4.684 1.00 90.00 80 HIS A CA 1
ATOM 614 C C . HIS A 1 80 ? -1.327 -10.144 -4.508 1.00 90.00 80 HIS A C 1
ATOM 616 O O . HIS A 1 80 ? -2.323 -9.628 -4.007 1.00 90.00 80 HIS A O 1
ATOM 622 N N . ALA A 1 81 ? -1.295 -11.444 -4.818 1.00 88.50 81 ALA A N 1
ATOM 623 C CA . ALA A 1 81 ? -2.433 -12.342 -4.613 1.00 88.50 81 ALA A CA 1
ATOM 624 C C . ALA A 1 81 ? -2.829 -12.464 -3.129 1.00 88.50 81 ALA A C 1
ATOM 626 O O . ALA A 1 81 ? -4.009 -12.575 -2.801 1.00 88.50 81 ALA A O 1
ATOM 627 N N . ALA A 1 82 ? -1.856 -12.398 -2.216 1.00 90.62 82 ALA A N 1
ATOM 628 C CA . ALA A 1 82 ? -2.095 -12.388 -0.776 1.00 90.62 82 ALA A CA 1
ATOM 629 C C . ALA A 1 82 ? -2.626 -11.039 -0.244 1.00 90.62 82 ALA A C 1
ATOM 631 O O . ALA A 1 82 ? -3.026 -10.961 0.921 1.00 90.62 82 ALA A O 1
ATOM 632 N N . GLY A 1 83 ? -2.628 -9.979 -1.062 1.00 89.88 83 GLY A N 1
ATOM 633 C CA . GLY A 1 83 ? -3.031 -8.631 -0.661 1.00 89.88 83 GLY A CA 1
ATOM 634 C C . GLY A 1 83 ? -2.034 -7.942 0.274 1.00 89.88 83 GLY A C 1
ATOM 635 O O . GLY A 1 83 ? -2.428 -7.083 1.063 1.00 89.88 83 GLY A O 1
ATOM 636 N N . LYS A 1 84 ? -0.754 -8.336 0.238 1.00 91.06 84 LYS A N 1
ATOM 637 C CA . LYS A 1 84 ? 0.324 -7.648 0.968 1.00 91.06 84 LYS A CA 1
ATOM 638 C C . LYS A 1 84 ? 0.839 -6.430 0.209 1.00 91.06 84 LYS A C 1
ATOM 640 O O . LYS A 1 84 ? 1.272 -5.470 0.842 1.00 91.06 84 LYS A O 1
ATOM 645 N N . ILE A 1 85 ? 0.774 -6.473 -1.119 1.00 92.69 85 ILE A N 1
ATOM 646 C CA . ILE A 1 85 ? 1.182 -5.382 -2.003 1.00 92.69 85 ILE A CA 1
ATOM 647 C C . ILE A 1 85 ? 0.077 -5.056 -3.009 1.00 92.69 85 ILE A C 1
ATOM 649 O O . ILE A 1 85 ? -0.667 -5.940 -3.430 1.00 92.69 85 ILE A O 1
ATOM 653 N N . ALA A 1 86 ? -0.014 -3.789 -3.390 1.00 91.81 86 ALA A N 1
ATOM 654 C CA . ALA A 1 86 ? -0.863 -3.285 -4.462 1.00 91.81 86 ALA A CA 1
ATOM 655 C C . ALA A 1 86 ? 0.025 -2.610 -5.514 1.00 91.81 86 ALA A C 1
ATOM 657 O O . ALA A 1 86 ? 1.054 -2.033 -5.170 1.00 91.81 86 ALA A O 1
ATOM 658 N N . ILE A 1 87 ? -0.341 -2.683 -6.792 1.00 90.50 87 ILE A N 1
ATOM 659 C CA . ILE A 1 87 ? 0.443 -2.063 -7.869 1.00 90.50 87 ILE A CA 1
ATOM 660 C C . ILE A 1 87 ? -0.133 -0.674 -8.148 1.00 90.50 87 ILE A C 1
ATOM 662 O O . ILE A 1 87 ? -1.278 -0.551 -8.575 1.00 90.50 87 ILE A O 1
ATOM 666 N N . GLY A 1 88 ? 0.657 0.364 -7.874 1.00 85.38 88 GLY A N 1
ATOM 667 C CA . GLY A 1 88 ? 0.248 1.767 -7.970 1.00 85.38 88 GLY A CA 1
ATOM 668 C C . GLY A 1 88 ? 0.388 2.387 -9.360 1.00 85.38 88 GLY A C 1
ATOM 669 O O . GLY A 1 88 ? -0.123 3.479 -9.581 1.00 85.38 88 GLY A O 1
ATOM 670 N N . GLY A 1 89 ? 1.051 1.696 -10.293 1.00 85.75 89 GLY A N 1
ATOM 671 C CA . GLY A 1 89 ? 1.372 2.202 -11.631 1.00 85.75 89 GLY A CA 1
ATOM 672 C C . GLY A 1 89 ? 2.850 2.566 -11.782 1.00 85.75 89 GLY A C 1
ATOM 673 O O . GLY A 1 89 ? 3.669 2.252 -10.920 1.00 85.75 89 GLY A O 1
ATOM 674 N N . CYS A 1 90 ? 3.205 3.192 -12.906 1.00 81.00 90 CYS A N 1
ATOM 675 C CA . CYS A 1 90 ? 4.595 3.539 -13.221 1.00 81.00 90 CYS A CA 1
ATOM 676 C C . CYS A 1 90 ? 5.046 4.856 -12.574 1.00 81.00 90 CYS A C 1
ATOM 678 O O . CYS A 1 90 ? 6.225 4.997 -12.258 1.00 81.00 90 CYS A O 1
ATOM 680 N N . ASP A 1 91 ? 4.124 5.803 -12.397 1.00 77.25 91 ASP A N 1
ATOM 681 C CA . ASP A 1 91 ? 4.435 7.149 -11.929 1.00 77.25 91 ASP A CA 1
ATOM 682 C C . ASP A 1 91 ? 4.055 7.329 -10.453 1.00 77.25 91 ASP A C 1
ATOM 684 O O . ASP A 1 91 ? 3.010 6.870 -9.994 1.00 77.25 91 ASP A O 1
ATOM 688 N N . VAL A 1 92 ? 4.942 7.990 -9.715 1.00 79.31 92 VAL A N 1
ATOM 689 C CA . VAL A 1 92 ? 4.767 8.365 -8.310 1.00 79.31 92 VAL A CA 1
ATOM 690 C C . VAL A 1 92 ? 4.219 9.791 -8.209 1.00 79.31 92 VAL A C 1
ATOM 692 O 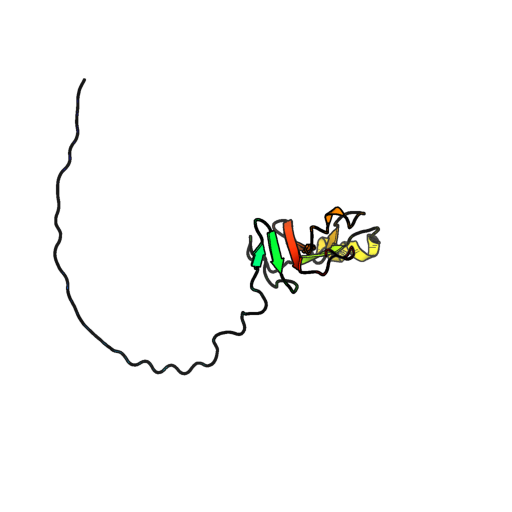O . VAL A 1 92 ? 3.751 10.171 -7.145 1.00 79.31 92 VAL A O 1
ATOM 695 N N . MET A 1 93 ? 4.222 10.585 -9.286 1.00 71.69 93 MET A N 1
ATOM 696 C CA . MET A 1 93 ? 3.729 11.967 -9.262 1.00 71.69 93 MET A CA 1
ATOM 697 C C . MET A 1 93 ? 2.277 12.053 -8.776 1.00 71.69 93 MET A C 1
ATOM 699 O O . MET A 1 93 ? 1.989 12.841 -7.879 1.00 71.69 93 MET A O 1
ATOM 703 N N . ASP A 1 94 ? 1.405 11.156 -9.240 1.00 70.75 94 ASP A N 1
ATOM 704 C CA . ASP A 1 94 ? 0.007 11.072 -8.783 1.00 70.75 94 ASP A CA 1
ATOM 705 C C . ASP A 1 94 ? -0.135 10.493 -7.364 1.00 70.75 94 ASP A C 1
ATOM 707 O O . ASP A 1 94 ? -1.203 10.547 -6.749 1.00 70.75 94 ASP A O 1
ATOM 711 N N . ALA A 1 95 ? 0.939 9.919 -6.817 1.00 75.50 95 ALA A N 1
ATOM 712 C CA . ALA A 1 95 ? 0.973 9.435 -5.447 1.00 75.50 95 ALA A CA 1
ATOM 713 C C . ALA A 1 95 ? 1.235 10.562 -4.440 1.00 75.50 95 ALA A C 1
ATOM 715 O O . ALA A 1 95 ? 1.037 10.330 -3.249 1.00 75.50 95 ALA A O 1
ATOM 716 N N . TRP A 1 96 ? 1.661 11.757 -4.867 1.00 81.62 96 TRP A N 1
ATOM 717 C CA . TRP A 1 96 ? 1.934 12.881 -3.970 1.00 81.62 96 TRP A CA 1
ATOM 718 C C . TRP A 1 96 ? 0.945 14.026 -4.173 1.00 81.62 96 TRP A C 1
ATOM 720 O O . TRP A 1 96 ? 0.794 14.556 -5.266 1.00 81.62 96 TRP A O 1
ATOM 730 N N . GLU A 1 97 ? 0.331 14.479 -3.084 1.00 81.31 97 GLU A N 1
ATOM 731 C CA . GLU A 1 97 ? -0.450 15.715 -3.070 1.00 81.31 97 GLU A CA 1
ATOM 732 C C . GLU A 1 97 ? -0.057 16.551 -1.852 1.00 81.31 97 GLU A C 1
ATOM 734 O O . GLU A 1 97 ? -0.318 16.185 -0.701 1.00 81.31 97 GLU A O 1
ATOM 739 N N . GLY A 1 98 ? 0.632 17.667 -2.095 1.00 83.88 98 GLY A N 1
ATOM 740 C CA . GLY A 1 98 ? 1.237 18.467 -1.033 1.00 83.88 98 GLY A CA 1
ATOM 741 C C . GLY A 1 98 ? 2.204 17.630 -0.188 1.00 83.88 98 GLY A C 1
ATOM 742 O O . GLY A 1 98 ? 3.200 17.122 -0.689 1.00 83.88 98 GLY A O 1
ATOM 743 N N . ASN A 1 99 ? 1.894 17.472 1.102 1.00 84.50 99 ASN A N 1
ATOM 744 C CA . ASN A 1 99 ? 2.681 16.681 2.061 1.00 84.50 99 ASN A CA 1
ATOM 745 C C . ASN A 1 99 ? 2.103 15.272 2.313 1.00 84.50 99 ASN A C 1
ATOM 747 O O . ASN A 1 99 ? 2.390 14.652 3.343 1.00 84.50 99 ASN A O 1
ATOM 751 N N . LEU A 1 100 ? 1.250 14.778 1.415 1.00 85.81 100 LEU A N 1
ATOM 752 C CA . LEU A 1 100 ? 0.598 13.475 1.524 1.00 85.81 100 LEU A CA 1
ATOM 753 C C . LEU A 1 100 ? 1.083 12.538 0.426 1.00 85.81 100 LEU A C 1
ATOM 755 O O . LEU A 1 100 ? 1.068 12.900 -0.743 1.00 85.81 100 LEU A O 1
ATOM 759 N N . GLU A 1 101 ? 1.452 11.324 0.817 1.00 89.38 101 GLU A N 1
ATOM 760 C CA . GLU A 1 101 ? 1.924 10.273 -0.080 1.00 89.38 101 GLU A CA 1
ATOM 761 C C . GLU A 1 101 ? 0.965 9.079 -0.037 1.00 89.38 101 GLU A C 1
ATOM 763 O O . GLU A 1 101 ? 0.692 8.529 1.030 1.00 89.38 101 GLU A O 1
ATOM 768 N N . ARG A 1 102 ? 0.456 8.640 -1.186 1.00 91.62 102 ARG A N 1
ATOM 769 C CA . ARG A 1 102 ? -0.391 7.455 -1.338 1.00 91.62 102 ARG A CA 1
ATOM 770 C C . ARG A 1 102 ? 0.466 6.194 -1.211 1.00 91.62 102 ARG A C 1
ATOM 772 O O . ARG A 1 102 ? 0.890 5.604 -2.202 1.00 91.62 102 ARG A O 1
ATOM 779 N N . THR A 1 103 ? 0.748 5.793 0.025 1.00 92.94 103 THR A N 1
ATOM 780 C CA . THR A 1 103 ? 1.668 4.685 0.335 1.00 92.94 103 THR A CA 1
ATOM 781 C C . THR A 1 103 ? 0.955 3.347 0.528 1.00 92.94 103 THR A C 1
ATOM 783 O O . THR A 1 103 ? 1.556 2.295 0.311 1.00 92.94 103 THR A O 1
ATOM 786 N N . TRP A 1 104 ? -0.312 3.354 0.950 1.00 95.38 104 TRP A N 1
ATOM 787 C CA . TRP A 1 104 ? -1.035 2.132 1.302 1.00 95.38 104 TRP A CA 1
ATOM 788 C C . TRP A 1 104 ? -2.424 2.085 0.672 1.00 95.38 104 TRP A C 1
ATOM 790 O O . TRP A 1 104 ? -3.058 3.116 0.464 1.00 95.38 104 TRP A O 1
ATOM 800 N N . SER A 1 105 ? -2.919 0.872 0.435 1.00 95.25 105 SER A N 1
ATOM 801 C CA . SER A 1 105 ? -4.294 0.630 -0.010 1.00 95.25 105 SER A CA 1
ATOM 802 C C . SER A 1 105 ? -4.893 -0.561 0.735 1.00 95.25 105 SER A C 1
ATOM 804 O O . SER A 1 105 ? -4.190 -1.500 1.118 1.00 95.25 105 SER A O 1
ATOM 806 N N . CYS A 1 106 ? -6.199 -0.537 0.991 1.00 95.31 106 CYS A N 1
ATOM 807 C CA . CYS A 1 106 ? -6.874 -1.701 1.549 1.00 95.31 106 CYS A CA 1
ATOM 808 C C . CYS A 1 106 ? -7.080 -2.768 0.470 1.00 95.31 106 CYS A C 1
ATOM 810 O O . CYS A 1 106 ? -7.782 -2.536 -0.506 1.00 95.31 106 CYS A O 1
ATOM 812 N N . ALA A 1 107 ? -6.589 -3.986 0.703 1.00 94.56 107 ALA A N 1
ATOM 813 C CA . ALA A 1 107 ? -6.753 -5.092 -0.245 1.00 94.56 107 ALA A CA 1
ATOM 814 C C . ALA A 1 107 ? -8.204 -5.609 -0.367 1.00 94.56 107 ALA A C 1
ATOM 816 O O . ALA A 1 107 ? -8.468 -6.494 -1.173 1.00 94.56 107 ALA A O 1
ATOM 817 N N . VAL A 1 108 ? -9.132 -5.120 0.468 1.00 94.62 108 VAL A N 1
ATOM 818 C CA . VAL A 1 108 ? -10.540 -5.557 0.482 1.00 94.62 108 VAL A CA 1
ATOM 819 C C . VAL A 1 108 ? -11.453 -4.527 -0.172 1.00 94.62 108 VAL A C 1
ATOM 821 O O . VAL A 1 108 ? -12.155 -4.861 -1.117 1.00 94.62 108 VAL A O 1
ATOM 824 N N . CYS A 1 109 ? -11.463 -3.286 0.323 1.00 94.06 109 CYS A N 1
ATOM 825 C CA . CYS A 1 109 ? -12.326 -2.233 -0.223 1.00 94.06 109 CYS A CA 1
ATOM 826 C C . CYS A 1 109 ? -11.614 -1.295 -1.207 1.00 94.06 109 CYS A C 1
ATOM 828 O O . CYS A 1 109 ? -12.262 -0.424 -1.773 1.00 94.06 109 CYS A O 1
ATOM 830 N N . GLY A 1 110 ? -10.297 -1.430 -1.387 1.00 92.50 110 GLY A N 1
ATOM 831 C CA . GLY A 1 110 ? -9.517 -0.599 -2.306 1.00 92.50 110 GLY A CA 1
ATOM 832 C C . GLY A 1 110 ? -9.265 0.833 -1.834 1.00 92.50 110 GLY A C 1
ATOM 833 O O . GLY A 1 110 ? -8.634 1.586 -2.566 1.00 92.50 110 GLY A O 1
ATOM 834 N N . VAL A 1 111 ? -9.727 1.228 -0.637 1.00 93.69 111 VAL A N 1
ATOM 835 C CA . VAL A 1 111 ? -9.534 2.604 -0.154 1.00 93.69 111 VAL A CA 1
ATOM 836 C C . VAL A 1 111 ? -8.051 2.950 -0.051 1.00 93.69 111 VAL A C 1
ATOM 838 O O . VAL A 1 111 ? -7.249 2.165 0.467 1.00 93.69 111 VAL A O 1
ATOM 841 N N . ASP A 1 112 ? -7.720 4.152 -0.506 1.00 93.25 112 ASP A N 1
ATOM 842 C CA . ASP A 1 112 ? -6.377 4.705 -0.453 1.00 93.25 112 ASP A CA 1
ATOM 843 C C . ASP A 1 112 ? -6.092 5.368 0.890 1.00 93.25 112 ASP A C 1
ATOM 845 O O . ASP A 1 112 ? -6.906 6.112 1.443 1.00 93.25 112 ASP A O 1
ATOM 849 N N . LEU A 1 113 ? -4.907 5.085 1.420 1.00 93.12 113 LEU A N 1
ATOM 850 C CA . LEU A 1 113 ? -4.461 5.554 2.721 1.00 93.12 113 LEU A CA 1
ATOM 851 C C . LEU A 1 113 ? -3.132 6.282 2.541 1.00 93.12 113 LEU A C 1
ATOM 853 O O . LEU A 1 113 ? -2.162 5.749 1.993 1.00 93.12 113 LEU A O 1
ATOM 857 N N . PHE A 1 114 ? -3.095 7.512 3.035 1.00 92.75 114 PHE A N 1
ATOM 858 C CA . PHE A 1 114 ? -1.995 8.428 2.803 1.00 92.75 114 PHE A CA 1
ATOM 859 C C . PHE A 1 114 ? -1.065 8.469 4.007 1.00 92.75 114 PHE A C 1
ATOM 861 O O . PHE A 1 114 ? -1.499 8.545 5.161 1.00 92.75 114 PHE A O 1
ATOM 868 N N . ARG A 1 115 ? 0.236 8.460 3.741 1.00 91.44 115 ARG A N 1
ATOM 869 C CA . ARG A 1 115 ? 1.268 8.771 4.715 1.00 91.44 115 ARG A CA 1
ATOM 870 C C . ARG A 1 115 ? 1.504 10.274 4.730 1.00 91.44 115 ARG A C 1
ATOM 872 O O . ARG A 1 115 ? 1.657 10.895 3.683 1.00 91.44 115 ARG A O 1
ATOM 879 N N . LYS A 1 116 ? 1.588 10.859 5.923 1.00 88.94 116 LYS A N 1
ATOM 880 C CA . LYS A 1 116 ? 2.092 12.222 6.082 1.00 88.94 116 LYS A CA 1
ATOM 881 C C . LYS A 1 116 ? 3.605 12.201 5.848 1.00 88.94 116 LYS A C 1
ATOM 883 O O . LYS A 1 116 ? 4.354 11.709 6.690 1.00 88.94 116 LYS A O 1
ATOM 888 N N . GLY A 1 117 ? 4.033 12.672 4.686 1.00 80.19 117 GLY A N 1
ATOM 889 C CA . GLY A 1 117 ? 5.434 12.770 4.295 1.00 80.19 117 GLY A CA 1
ATOM 890 C C . GLY A 1 117 ? 5.954 14.202 4.386 1.00 80.19 117 GLY A C 1
ATOM 891 O O . GLY A 1 117 ? 5.207 15.145 4.647 1.00 80.19 117 GLY A O 1
ATOM 892 N N . ARG A 1 118 ? 7.255 14.368 4.143 1.00 66.25 118 ARG A N 1
ATOM 893 C CA . ARG A 1 118 ? 7.779 15.629 3.610 1.00 66.25 118 ARG A CA 1
ATOM 894 C C . ARG A 1 118 ? 7.738 15.493 2.096 1.00 66.25 118 ARG A C 1
ATOM 896 O O . ARG A 1 118 ? 8.304 14.526 1.593 1.00 66.25 118 ARG A O 1
ATOM 903 N N . SER A 1 119 ? 7.052 16.405 1.407 1.00 65.56 119 SER A N 1
ATOM 904 C CA . SER A 1 119 ? 7.099 16.467 -0.057 1.00 65.56 119 SER A CA 1
ATOM 905 C C . SER A 1 119 ? 8.560 16.403 -0.532 1.00 65.56 119 SER A C 1
ATOM 907 O O . SER A 1 119 ? 9.375 17.174 -0.011 1.00 65.56 119 SER A O 1
ATOM 909 N N . PRO A 1 120 ? 8.920 15.534 -1.500 1.00 65.44 120 PRO A N 1
ATOM 910 C CA . PRO A 1 120 ? 10.268 15.490 -2.067 1.00 65.44 120 PRO A CA 1
ATOM 911 C C . PRO A 1 120 ? 10.632 16.804 -2.759 1.00 65.44 120 PRO A C 1
ATOM 913 O O . PRO A 1 120 ? 11.805 17.127 -2.908 1.00 65.44 120 PRO A O 1
ATOM 916 N N . TRP A 1 121 ? 9.611 17.557 -3.165 1.00 66.19 121 TRP A N 1
ATOM 917 C CA . TRP A 1 121 ? 9.733 18.762 -3.968 1.00 66.19 121 TRP A CA 1
ATOM 918 C C . TRP A 1 121 ? 9.835 20.041 -3.135 1.00 66.19 121 TRP A C 1
ATOM 920 O O . TRP A 1 121 ? 9.926 21.107 -3.723 1.00 66.19 121 TRP A O 1
ATOM 930 N N . GLY A 1 122 ? 9.839 19.945 -1.796 1.00 53.53 122 GLY A N 1
ATOM 931 C CA . GLY A 1 122 ? 10.026 21.090 -0.899 1.00 53.53 122 GLY A CA 1
ATOM 932 C C . GLY A 1 122 ? 8.953 22.168 -1.070 1.00 53.53 122 GLY A C 1
ATOM 933 O O . GLY A 1 122 ? 9.137 23.116 -1.818 1.00 53.53 122 GLY A O 1
ATOM 934 N N . GLY A 1 123 ? 7.831 22.038 -0.361 1.00 56.12 123 GLY A N 1
ATOM 935 C CA . GLY A 1 123 ? 6.902 23.161 -0.211 1.00 56.12 123 GLY A CA 1
ATOM 936 C C . GLY A 1 123 ? 7.392 24.092 0.897 1.00 56.12 123 GLY A C 1
ATOM 937 O O . GLY A 1 123 ? 7.526 23.624 2.031 1.00 56.12 123 GLY A O 1
ATOM 938 N N . GLU A 1 124 ? 7.685 25.348 0.543 1.00 43.31 124 GLU A N 1
ATOM 939 C CA . GLU A 1 124 ? 7.863 26.491 1.461 1.00 43.31 124 GLU A CA 1
ATOM 940 C C . GLU A 1 124 ? 6.693 26.663 2.443 1.00 43.31 124 GLU A C 1
ATOM 942 O O . GLU A 1 124 ? 5.529 26.392 2.057 1.00 43.31 124 GLU A O 1
#